Protein AF-T1HPN7-F1 (afdb_monomer_lite)

Foldseek 3Di:
DPPDPPPPDDPDDVDPDPVSVVVVQCVPPNPVSVCPVVVLVVVLVVLLVVQLVVQLVVQVVVLCVVCVDDPDPVSSVVSNVVSNVRSCVVSVVSVVVSVVVVVCVPPPVVVVPD

Radius of gyration: 22.53 Å; chains: 1; bounding box: 59×33×55 Å

Structure (mmCIF, N/CA/C/O backbone):
data_AF-T1HPN7-F1
#
_entry.id   AF-T1HPN7-F1
#
loop_
_atom_site.group_PDB
_atom_site.id
_atom_site.type_symbol
_atom_site.label_atom_id
_atom_site.label_alt_id
_atom_site.label_comp_id
_atom_site.label_asym_id
_atom_site.label_entity_id
_atom_site.label_seq_id
_atom_site.pdbx_PDB_ins_code
_atom_site.Cartn_x
_atom_site.Cartn_y
_atom_site.Cartn_z
_atom_site.occupancy
_atom_site.B_iso_or_equiv
_atom_site.auth_seq_id
_atom_site.auth_comp_id
_atom_site.auth_asym_id
_atom_site.auth_atom_id
_atom_site.pdbx_PDB_model_num
ATOM 1 N N . LEU A 1 1 ? -14.600 14.084 9.961 1.00 37.06 1 LEU A N 1
ATOM 2 C CA . LEU A 1 1 ? -13.966 14.903 11.014 1.00 37.06 1 LEU A CA 1
ATOM 3 C C . LEU A 1 1 ? -15.022 15.152 12.067 1.00 37.06 1 LEU A C 1
ATOM 5 O O . LEU A 1 1 ? -15.991 15.846 11.793 1.00 37.06 1 LEU A O 1
ATOM 9 N N . GLN A 1 2 ? -14.891 14.475 13.201 1.00 40.59 2 GLN A N 1
ATOM 10 C CA . GLN A 1 2 ? -15.775 14.643 14.344 1.00 40.59 2 GLN A CA 1
ATOM 11 C C . GLN A 1 2 ? -15.335 15.937 15.024 1.00 40.59 2 GLN A C 1
ATOM 13 O O . GLN A 1 2 ? -14.360 15.953 15.767 1.00 40.59 2 GLN A O 1
ATOM 18 N N . VAL A 1 3 ? -15.951 17.047 14.623 1.00 48.25 3 VAL A N 1
ATOM 19 C CA . VAL A 1 3 ? -15.698 18.346 15.241 1.00 48.25 3 VAL A CA 1
ATOM 20 C C . VAL A 1 3 ? -16.391 18.291 16.593 1.00 48.25 3 VAL A C 1
ATOM 22 O O . VAL A 1 3 ? -17.614 18.374 16.667 1.00 48.25 3 VAL A O 1
ATOM 25 N N . GLU A 1 4 ? -15.628 18.029 17.648 1.00 57.97 4 GLU A N 1
ATOM 26 C CA . GLU A 1 4 ? -16.150 18.100 19.006 1.00 57.97 4 GLU A CA 1
ATOM 27 C C . GLU A 1 4 ? -16.397 19.585 19.327 1.00 57.97 4 GLU A C 1
ATOM 29 O O . GLU A 1 4 ? -15.463 20.389 19.232 1.00 57.97 4 GLU A O 1
ATOM 34 N N . PRO A 1 5 ? -17.634 20.004 19.645 1.00 48.50 5 PRO A N 1
ATOM 35 C CA . PRO A 1 5 ? -17.858 21.353 20.132 1.00 48.50 5 PRO A CA 1
ATOM 36 C C . PRO A 1 5 ? -17.158 21.489 21.487 1.00 48.50 5 PRO A C 1
ATOM 38 O O . PRO A 1 5 ? -17.390 20.697 22.399 1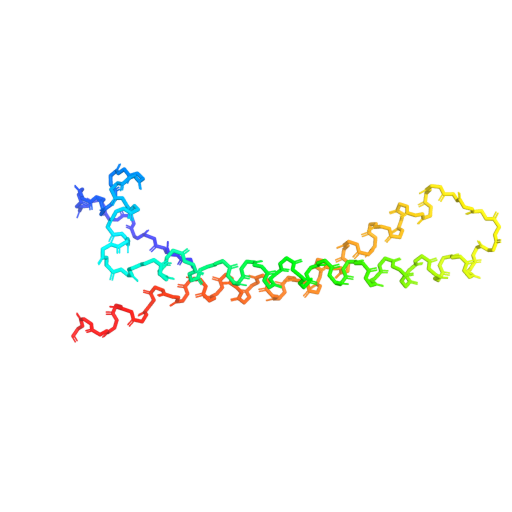.00 48.50 5 PRO A O 1
ATOM 41 N N . LEU A 1 6 ? -16.311 22.511 21.631 1.00 54.72 6 LEU A N 1
ATOM 42 C CA . LEU A 1 6 ? -15.628 22.878 22.879 1.00 54.72 6 LEU A CA 1
ATOM 43 C C . LEU A 1 6 ? -16.612 23.476 23.909 1.00 54.72 6 LEU A C 1
ATOM 45 O O . LEU A 1 6 ? -16.373 24.537 24.485 1.00 54.72 6 LEU A O 1
ATOM 49 N N . THR A 1 7 ? -17.743 22.816 24.157 1.00 49.31 7 THR A N 1
ATOM 50 C CA . THR A 1 7 ? -18.678 23.197 25.215 1.00 49.31 7 THR A CA 1
ATOM 51 C C . THR A 1 7 ? -18.279 22.484 26.499 1.00 49.31 7 THR A C 1
ATOM 53 O O . THR A 1 7 ? -18.550 21.307 26.727 1.00 49.31 7 THR A O 1
ATOM 56 N N . ARG A 1 8 ? -17.615 23.250 27.361 1.00 52.62 8 ARG A N 1
ATOM 57 C CA . ARG A 1 8 ? -17.204 22.913 28.725 1.00 52.62 8 ARG A CA 1
ATOM 58 C C . ARG A 1 8 ? -18.420 22.684 29.640 1.00 52.62 8 ARG A C 1
ATOM 60 O O . ARG A 1 8 ? -18.651 23.494 30.526 1.00 52.62 8 ARG A O 1
ATOM 67 N N . SER A 1 9 ? -19.201 21.615 29.451 1.00 55.69 9 SER A N 1
ATOM 68 C CA . SER A 1 9 ? -20.158 21.127 30.465 1.00 55.69 9 SER A CA 1
ATOM 69 C C . SER A 1 9 ? -20.722 19.724 30.160 1.00 55.69 9 SER A C 1
ATOM 71 O O . SER A 1 9 ? -21.846 19.572 29.699 1.00 55.69 9 SER A O 1
ATOM 73 N N . SER A 1 10 ? -19.929 18.671 30.387 1.00 50.28 10 SER A N 1
ATOM 74 C CA . SER A 1 10 ? -20.334 17.433 31.095 1.00 50.28 10 SER A CA 1
ATOM 75 C C . SER A 1 10 ? -19.180 16.418 31.065 1.00 50.28 10 SER A C 1
ATOM 77 O O . SER A 1 10 ? -18.806 15.849 30.046 1.00 50.28 10 SER A O 1
ATOM 79 N N . ARG A 1 11 ? -18.543 16.226 32.223 1.00 53.75 11 ARG A N 1
ATOM 80 C CA . ARG A 1 11 ? -17.385 15.342 32.416 1.00 53.75 11 ARG A CA 1
ATOM 81 C C . ARG A 1 11 ? -17.809 13.883 32.595 1.00 53.75 11 ARG A C 1
ATOM 83 O O . ARG A 1 11 ? -17.681 13.350 33.693 1.00 53.75 11 ARG A O 1
ATOM 90 N N . ILE A 1 12 ? -18.264 13.210 31.540 1.00 58.72 12 ILE A N 1
ATOM 91 C CA . ILE A 1 12 ? -18.294 11.738 31.527 1.00 58.72 12 ILE A CA 1
ATOM 92 C C . ILE A 1 12 ? -17.827 11.248 30.155 1.00 58.72 12 ILE A C 1
ATOM 94 O O . ILE A 1 12 ? -18.628 10.984 29.265 1.00 58.72 12 ILE A O 1
ATOM 98 N N . SER A 1 13 ? -16.508 11.113 29.982 1.00 59.22 13 SER A N 1
ATOM 99 C CA . SER A 1 13 ? -15.961 10.344 28.858 1.00 59.22 13 SER A CA 1
ATOM 100 C C . SER A 1 13 ? -16.553 8.931 28.901 1.00 59.22 13 SER A C 1
ATOM 102 O O . SER A 1 13 ? -16.396 8.236 29.911 1.00 59.22 13 SER A O 1
ATOM 104 N N . LYS A 1 14 ? -17.234 8.506 27.822 1.00 61.59 14 LYS A N 1
ATOM 105 C CA . LYS A 1 14 ? -17.843 7.163 27.693 1.00 61.59 14 LYS A CA 1
ATOM 106 C C . LYS A 1 14 ? -16.798 6.049 27.885 1.00 61.59 14 LYS A C 1
ATOM 108 O O . LYS A 1 14 ? -17.133 4.958 28.339 1.00 61.59 14 LYS A O 1
ATOM 113 N N . TYR A 1 15 ? -15.528 6.346 27.608 1.00 65.88 15 TYR A N 1
ATOM 114 C CA . TYR A 1 15 ? -14.404 5.423 27.734 1.00 65.88 15 TYR A CA 1
ATOM 115 C C . TYR A 1 15 ? -13.349 6.005 28.679 1.00 65.88 15 TYR A C 1
ATOM 117 O O . TYR A 1 15 ? -12.749 7.039 28.383 1.00 65.88 15 TYR A O 1
ATOM 125 N N . LYS A 1 16 ? -13.133 5.361 29.834 1.00 76.56 16 LYS A N 1
ATOM 126 C CA . LYS A 1 16 ? -12.112 5.789 30.810 1.00 76.56 16 LYS A CA 1
ATOM 127 C C . LYS A 1 16 ? -10.812 5.005 30.674 1.00 76.56 16 LYS A C 1
ATOM 129 O O . LYS A 1 16 ? -9.746 5.539 30.950 1.00 76.56 16 LYS A O 1
ATOM 134 N N . THR A 1 17 ? -10.897 3.751 30.238 1.00 82.38 17 THR A N 1
ATOM 135 C CA . THR A 1 17 ? -9.740 2.877 30.016 1.00 82.38 17 THR A CA 1
ATOM 136 C C . THR A 1 17 ? -9.917 2.058 28.740 1.00 82.38 17 THR A C 1
ATOM 138 O O . THR A 1 17 ? -11.040 1.751 28.338 1.00 82.38 17 THR A O 1
ATOM 141 N N . LEU A 1 18 ? -8.803 1.674 28.108 1.00 80.25 18 LEU A N 1
ATOM 142 C CA . LEU A 1 18 ? -8.805 0.837 26.899 1.00 80.25 18 LEU A CA 1
ATOM 143 C C . LEU A 1 18 ? -9.479 -0.523 27.133 1.00 80.25 18 LEU A C 1
ATOM 145 O O . LEU A 1 18 ? -10.190 -1.018 26.260 1.00 80.25 18 LEU A O 1
ATOM 149 N N . LEU A 1 19 ? -9.305 -1.100 28.328 1.00 81.19 19 LEU A N 1
ATOM 150 C CA . LEU A 1 19 ? -9.950 -2.357 28.719 1.00 81.19 19 LEU A CA 1
ATOM 151 C C . LEU A 1 19 ? -11.465 -2.195 28.877 1.00 81.19 19 LEU A C 1
ATOM 153 O O . LEU A 1 19 ? -12.221 -3.036 28.391 1.00 81.19 19 LEU A O 1
ATOM 157 N N . GLN A 1 20 ? -11.917 -1.093 29.487 1.00 82.25 20 GLN A N 1
ATOM 158 C CA . GLN A 1 20 ? -13.342 -0.774 29.567 1.00 82.25 20 GLN A CA 1
ATOM 159 C C . GLN A 1 20 ? -13.922 -0.555 28.166 1.00 82.25 20 GLN A C 1
ATOM 161 O O . GLN A 1 20 ? -14.977 -1.094 27.861 1.00 82.25 20 GLN A O 1
ATOM 166 N N . ALA A 1 21 ? -13.225 0.178 27.296 1.00 78.62 21 ALA A N 1
ATOM 167 C CA . ALA A 1 21 ? -13.666 0.410 25.924 1.00 78.62 21 ALA A CA 1
ATOM 168 C C . ALA A 1 21 ? -13.785 -0.894 25.127 1.00 78.62 21 ALA A C 1
ATOM 170 O O . ALA A 1 21 ? -14.827 -1.152 24.534 1.00 78.62 21 ALA A O 1
ATOM 171 N N . SER A 1 22 ? -12.763 -1.748 25.182 1.00 78.62 22 SER A N 1
ATOM 172 C CA . SER A 1 22 ? -12.749 -3.032 24.472 1.00 78.62 22 SER A CA 1
ATOM 173 C C . SER A 1 22 ? -13.856 -3.969 24.965 1.00 78.62 22 SER A C 1
ATOM 175 O O . SER A 1 22 ? -14.551 -4.577 24.156 1.00 78.62 22 SER A O 1
ATOM 177 N N . SER A 1 23 ? -14.071 -4.045 26.285 1.00 80.69 23 SER A N 1
ATOM 178 C CA . SER A 1 23 ? -15.146 -4.847 26.889 1.00 80.69 23 SER A CA 1
ATOM 179 C C . SER A 1 23 ? -16.539 -4.313 26.530 1.00 80.69 23 SER A C 1
ATOM 181 O O . SER A 1 23 ? -17.429 -5.092 26.191 1.00 80.69 23 SER A O 1
ATOM 183 N N . THR A 1 24 ? -16.726 -2.990 26.531 1.00 78.69 24 THR A N 1
ATOM 184 C CA . THR A 1 24 ? -17.983 -2.350 26.114 1.00 78.69 24 THR A CA 1
ATOM 185 C C . THR A 1 24 ? -18.273 -2.595 24.634 1.00 78.69 24 THR A C 1
ATOM 187 O O . THR A 1 24 ? -19.387 -2.982 24.304 1.00 78.69 24 THR A O 1
ATOM 190 N N . ILE A 1 25 ? -17.279 -2.463 23.748 1.00 77.81 25 ILE A N 1
ATOM 191 C CA . ILE A 1 25 ? -17.431 -2.729 22.306 1.00 77.81 25 ILE A CA 1
ATOM 192 C C . ILE A 1 25 ? -17.770 -4.205 22.055 1.00 77.81 25 ILE A C 1
ATOM 194 O O . ILE A 1 25 ? -18.670 -4.506 21.274 1.00 77.81 25 ILE A O 1
ATOM 198 N N . LEU A 1 26 ? -17.103 -5.131 22.754 1.00 80.31 26 LEU A N 1
ATOM 199 C CA . LEU A 1 26 ? -17.403 -6.564 22.674 1.00 80.31 26 LEU A CA 1
ATOM 200 C C . LEU A 1 26 ? -18.831 -6.894 23.126 1.00 80.31 26 LEU A C 1
ATOM 202 O O . LEU A 1 26 ? -19.449 -7.783 22.548 1.00 80.31 26 LEU A O 1
ATOM 206 N N . LYS A 1 27 ? -19.359 -6.191 24.135 1.00 78.44 27 LYS A N 1
ATOM 207 C CA . LYS A 1 27 ? -20.738 -6.375 24.614 1.00 78.44 27 LYS A CA 1
ATOM 208 C C . LYS A 1 27 ? -21.787 -5.709 23.717 1.00 78.44 27 LYS A C 1
ATOM 210 O O . LYS A 1 27 ? -22.860 -6.277 23.556 1.00 78.44 27 LYS A O 1
ATOM 215 N N . GLU A 1 28 ? -21.500 -4.531 23.159 1.00 76.94 28 GLU A N 1
ATOM 216 C CA . GLU A 1 28 ? -22.446 -3.756 22.336 1.00 76.94 28 GLU A CA 1
ATOM 217 C C . GLU A 1 28 ? -22.502 -4.247 20.873 1.00 76.94 28 GLU A C 1
ATOM 219 O O . GLU A 1 28 ? -23.587 -4.353 20.308 1.00 76.94 28 GLU A O 1
ATOM 224 N N . GLU A 1 29 ? -21.358 -4.568 20.254 1.00 68.88 29 GLU A N 1
ATOM 225 C CA . GLU A 1 29 ? -21.265 -4.918 18.822 1.00 68.88 29 GLU A CA 1
ATOM 226 C C . GLU A 1 29 ? -20.769 -6.352 18.548 1.00 68.88 29 GLU A C 1
ATOM 228 O O . GLU A 1 29 ? -20.778 -6.817 17.401 1.00 68.88 29 GLU A O 1
ATOM 233 N N . GLY A 1 30 ? -20.331 -7.074 19.583 1.00 78.12 30 GLY A N 1
ATOM 234 C CA . GLY A 1 30 ? -19.764 -8.414 19.448 1.00 78.12 30 GLY A CA 1
ATOM 235 C C . GLY A 1 30 ? -18.368 -8.434 18.813 1.00 78.12 30 GLY A C 1
ATOM 236 O O . GLY A 1 30 ? -17.772 -7.413 18.471 1.00 78.12 30 GLY A O 1
ATOM 237 N N . ILE A 1 31 ? -17.836 -9.643 18.601 1.00 71.94 31 ILE A N 1
ATOM 238 C CA . ILE A 1 31 ? -16.499 -9.862 18.014 1.00 71.94 31 ILE A CA 1
ATOM 239 C C . ILE A 1 31 ? -16.407 -9.288 16.592 1.00 71.94 31 ILE A C 1
ATOM 241 O O . ILE A 1 31 ? -15.362 -8.780 16.201 1.00 71.94 31 ILE A O 1
ATOM 245 N N . LYS A 1 32 ? -17.505 -9.291 15.823 1.00 66.00 32 LYS A N 1
ATOM 246 C CA . LYS A 1 32 ? -17.535 -8.703 14.471 1.00 66.00 32 LYS A CA 1
ATOM 247 C C . LYS A 1 32 ? -17.374 -7.176 14.475 1.00 66.00 32 LYS A C 1
ATOM 249 O O . LYS A 1 32 ? -16.855 -6.643 13.496 1.00 66.00 32 LYS A O 1
ATOM 254 N N . GLY A 1 33 ? -17.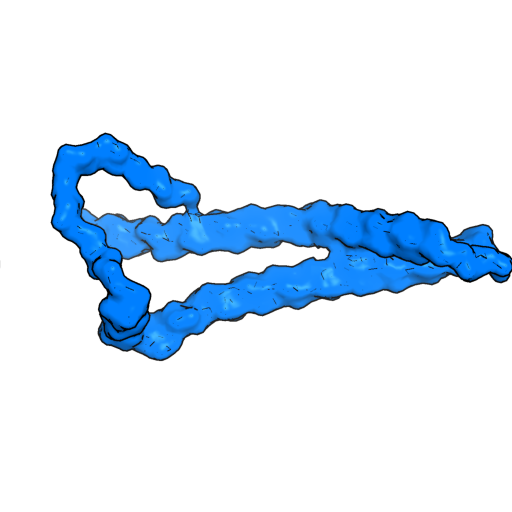750 -6.487 15.557 1.00 67.25 33 GLY A N 1
ATOM 255 C CA . GLY A 1 33 ? -17.539 -5.043 15.717 1.00 67.25 33 GLY A CA 1
ATOM 256 C C . GLY A 1 33 ? -16.058 -4.657 15.703 1.00 67.25 33 GLY A C 1
ATOM 257 O O . GLY A 1 33 ? -15.673 -3.709 15.023 1.00 67.25 33 GLY A O 1
ATOM 258 N N . LEU A 1 34 ? -15.196 -5.470 16.330 1.00 69.50 34 LEU A N 1
ATOM 259 C CA . LEU A 1 34 ? -13.738 -5.264 16.325 1.00 69.50 34 LEU A CA 1
ATOM 260 C C . LEU A 1 34 ? -13.119 -5.363 14.919 1.00 69.50 34 LEU A C 1
ATOM 262 O O . LEU A 1 34 ? -12.103 -4.731 14.642 1.00 69.50 34 LEU A O 1
ATOM 266 N N . TRP A 1 35 ? -13.740 -6.123 14.014 1.00 69.88 35 TRP A N 1
ATOM 267 C CA . TRP A 1 35 ? -13.213 -6.384 12.670 1.00 69.88 35 TRP A CA 1
ATOM 268 C C . TRP A 1 35 ? -13.789 -5.470 11.580 1.00 69.88 35 TRP A C 1
ATOM 270 O O . T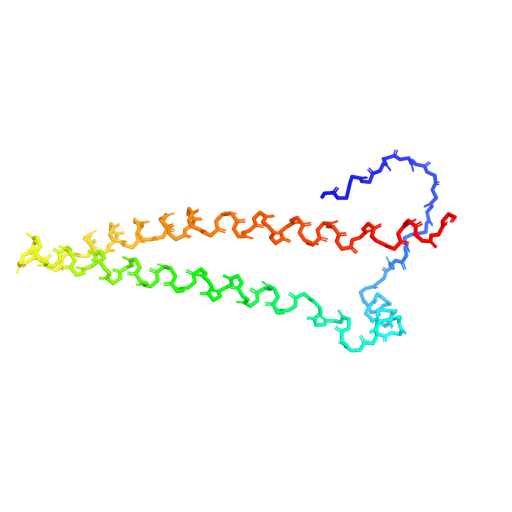RP A 1 35 ? -13.297 -5.490 10.450 1.00 69.88 35 TRP A O 1
ATOM 280 N N . ARG A 1 36 ? -14.777 -4.614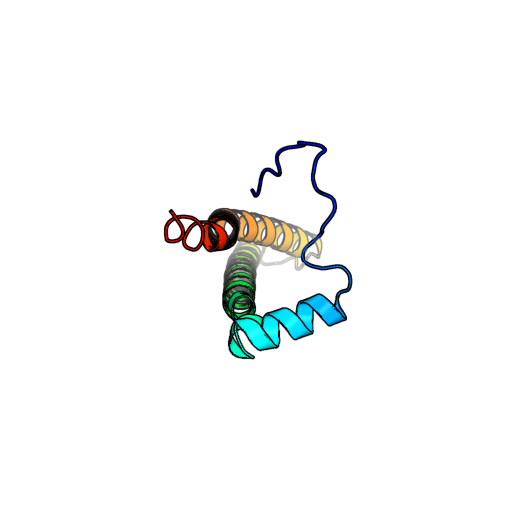 11.891 1.00 64.88 36 ARG A N 1
ATOM 281 C CA . ARG A 1 36 ? -15.423 -3.713 10.910 1.00 64.88 36 ARG A CA 1
ATOM 282 C C . ARG A 1 36 ? -14.462 -2.735 10.216 1.00 64.88 36 ARG A C 1
ATOM 284 O O . ARG A 1 36 ? -14.766 -2.276 9.120 1.00 64.88 36 ARG A O 1
ATOM 291 N N . GLY A 1 37 ? -13.298 -2.451 10.804 1.00 66.75 37 GLY A N 1
ATOM 292 C CA . GLY A 1 37 ? -12.247 -1.611 10.209 1.00 66.75 37 GLY A CA 1
ATOM 293 C C . GLY A 1 37 ? -11.060 -2.371 9.603 1.00 66.75 37 GLY A C 1
ATOM 294 O O . GLY A 1 37 ? -10.240 -1.764 8.914 1.00 66.75 37 GLY A O 1
ATOM 295 N N . HIS A 1 38 ? -10.952 -3.682 9.838 1.00 75.25 38 HIS A N 1
ATOM 296 C CA . HIS A 1 38 ? -9.799 -4.467 9.392 1.00 75.25 38 HIS A CA 1
ATOM 297 C C . HIS A 1 38 ? -9.804 -4.647 7.869 1.00 75.25 38 HIS A C 1
ATOM 299 O O . HIS A 1 38 ? -8.804 -4.372 7.210 1.00 75.25 38 HIS A O 1
ATOM 305 N N . ASN A 1 39 ? -10.959 -4.999 7.296 1.00 74.25 39 ASN A N 1
ATOM 306 C CA . ASN A 1 39 ? -11.091 -5.234 5.856 1.00 74.25 39 ASN A CA 1
ATOM 307 C C . ASN A 1 39 ? -10.835 -3.971 5.019 1.00 74.25 39 ASN A C 1
ATOM 309 O O . ASN A 1 39 ? -10.184 -4.049 3.983 1.00 74.25 39 ASN A O 1
ATOM 313 N N . SER A 1 40 ? -11.290 -2.796 5.472 1.00 69.69 40 SER A N 1
ATOM 314 C CA . SER A 1 40 ? -11.035 -1.537 4.754 1.00 69.69 40 SER A CA 1
ATOM 315 C C . SER A 1 40 ? -9.566 -1.111 4.823 1.00 69.69 40 SER A C 1
ATOM 317 O O . SER A 1 40 ? -9.054 -0.522 3.875 1.00 69.69 40 SER A O 1
ATOM 319 N N . GLY A 1 41 ? -8.874 -1.434 5.922 1.00 76.25 41 GLY A N 1
ATOM 320 C CA . GLY A 1 41 ? -7.432 -1.233 6.042 1.00 76.25 41 GLY A CA 1
ATOM 321 C C . GLY A 1 41 ? -6.632 -2.139 5.119 1.00 76.25 41 GLY A C 1
ATOM 322 O O . GLY A 1 41 ? -5.767 -1.654 4.399 1.00 76.25 41 GLY A O 1
ATOM 323 N N . GLN A 1 42 ? -6.975 -3.425 5.088 1.00 81.38 42 GLN A N 1
ATOM 324 C CA . GLN A 1 42 ? -6.340 -4.398 4.201 1.00 81.38 42 GLN A CA 1
ATOM 325 C C . GLN A 1 42 ? -6.522 -4.022 2.725 1.00 81.38 42 GLN A C 1
ATOM 327 O O . GLN A 1 42 ? -5.557 -4.038 1.968 1.00 81.38 42 GLN A O 1
ATOM 332 N N . LEU A 1 43 ? -7.726 -3.606 2.319 1.00 79.12 43 LEU A N 1
ATOM 333 C CA . LEU A 1 43 ? -8.006 -3.255 0.923 1.00 79.12 43 LEU A CA 1
ATOM 334 C C . LEU A 1 43 ? -7.210 -2.027 0.455 1.00 79.12 43 LEU A C 1
ATOM 336 O O . LEU A 1 43 ? -6.735 -2.000 -0.680 1.00 79.12 43 LEU A O 1
ATOM 340 N N . LEU A 1 44 ? -6.993 -1.053 1.348 1.00 78.50 44 LEU A N 1
ATOM 341 C CA . LEU A 1 44 ? -6.097 0.072 1.080 1.00 78.50 44 LEU A CA 1
ATOM 342 C C . LEU A 1 44 ? -4.650 -0.404 0.895 1.00 78.50 44 LEU A C 1
ATOM 344 O O . LEU A 1 44 ? -4.018 -0.056 -0.099 1.00 78.50 44 LEU A O 1
ATOM 348 N N . SER A 1 45 ? -4.132 -1.209 1.828 1.00 81.31 45 SER A N 1
ATOM 349 C CA . SER A 1 45 ? -2.754 -1.709 1.761 1.00 81.31 45 SER A CA 1
ATOM 350 C C . SER A 1 45 ? -2.494 -2.531 0.497 1.00 81.31 45 SER A C 1
ATOM 352 O O . SER A 1 45 ? -1.451 -2.366 -0.131 1.00 81.31 45 SER A O 1
ATOM 354 N N . ILE A 1 46 ? -3.454 -3.368 0.094 1.00 86.62 46 ILE A N 1
ATOM 355 C CA . ILE A 1 46 ? -3.371 -4.159 -1.139 1.00 86.62 46 ILE A CA 1
ATOM 356 C C . ILE A 1 46 ? -3.364 -3.240 -2.363 1.00 86.62 46 ILE A C 1
ATOM 358 O O . ILE A 1 46 ? -2.502 -3.390 -3.222 1.00 86.62 46 ILE A O 1
ATOM 362 N N . THR A 1 47 ? -4.278 -2.267 -2.429 1.00 82.94 47 THR A N 1
ATOM 363 C CA . THR A 1 47 ? -4.357 -1.324 -3.559 1.00 82.94 47 THR A CA 1
ATOM 364 C C . THR A 1 47 ? -3.052 -0.546 -3.716 1.00 82.94 47 THR A C 1
ATOM 366 O O . THR A 1 47 ? -2.501 -0.484 -4.814 1.00 82.94 47 THR A O 1
ATOM 369 N N . PHE A 1 48 ? -2.513 -0.023 -2.612 1.00 83.00 48 PHE A N 1
ATOM 370 C CA . PHE A 1 48 ? -1.241 0.695 -2.613 1.00 83.00 48 PHE A CA 1
ATOM 371 C C . PHE A 1 48 ? -0.088 -0.193 -3.101 1.00 83.00 48 PHE A C 1
ATOM 373 O O . PHE A 1 48 ? 0.652 0.197 -4.004 1.00 83.00 48 PHE A O 1
ATOM 380 N N . GLY A 1 49 ? 0.022 -1.413 -2.560 1.00 85.06 49 GLY A N 1
ATOM 381 C CA . GLY A 1 49 ? 1.062 -2.361 -2.953 1.00 85.06 49 GLY A CA 1
ATOM 382 C C . GLY A 1 49 ? 0.996 -2.724 -4.437 1.00 85.06 49 GLY A C 1
ATOM 383 O O . GLY A 1 49 ? 2.007 -2.644 -5.131 1.00 85.06 49 GLY A O 1
ATOM 384 N N . VAL A 1 50 ? -0.191 -3.059 -4.950 1.00 88.44 50 VAL A N 1
ATOM 385 C CA . VAL A 1 50 ? -0.384 -3.436 -6.361 1.00 88.44 50 VAL A CA 1
ATOM 386 C C . VAL A 1 50 ? 0.043 -2.310 -7.301 1.00 88.44 50 VAL A C 1
ATOM 388 O O . VAL A 1 50 ? 0.796 -2.553 -8.244 1.00 88.44 50 VAL A O 1
ATOM 391 N N . VAL A 1 51 ? -0.388 -1.075 -7.037 1.00 84.75 51 VAL A N 1
ATOM 392 C CA . VAL A 1 51 ? -0.044 0.066 -7.897 1.00 84.75 51 VAL A CA 1
ATOM 393 C C . VAL A 1 51 ? 1.450 0.376 -7.819 1.00 84.75 51 VAL A C 1
ATOM 395 O O . VAL A 1 51 ? 2.073 0.616 -8.855 1.00 84.75 51 VAL A O 1
ATOM 398 N N . GLN A 1 52 ? 2.045 0.333 -6.624 1.00 83.94 52 GLN A N 1
ATOM 399 C CA . GLN A 1 52 ? 3.474 0.585 -6.444 1.00 83.94 52 GLN A CA 1
ATOM 400 C C . GLN A 1 52 ? 4.331 -0.444 -7.186 1.00 83.94 52 GLN A C 1
ATOM 402 O O . GLN A 1 52 ? 5.229 -0.052 -7.930 1.00 83.94 52 GLN A O 1
ATOM 407 N N . PHE A 1 53 ? 4.046 -1.741 -7.029 1.00 86.44 53 PHE A N 1
ATOM 408 C CA . PHE A 1 53 ? 4.807 -2.797 -7.700 1.00 86.44 53 PHE A CA 1
ATOM 409 C C . PHE A 1 53 ? 4.616 -2.768 -9.219 1.00 86.44 53 PHE A C 1
ATOM 411 O O . PHE A 1 53 ? 5.603 -2.814 -9.947 1.00 86.44 53 PHE A O 1
ATOM 418 N N . SER A 1 54 ? 3.381 -2.600 -9.703 1.00 86.38 54 SER A N 1
ATOM 419 C CA . SER A 1 54 ? 3.101 -2.535 -11.144 1.00 86.38 54 SER A CA 1
ATOM 420 C C . SER A 1 54 ? 3.767 -1.323 -11.811 1.00 86.38 54 SER A C 1
ATOM 422 O O . SER A 1 54 ? 4.364 -1.434 -12.885 1.00 86.38 54 SER A O 1
ATOM 424 N N . THR A 1 55 ? 3.745 -0.163 -11.149 1.00 82.88 55 THR A N 1
ATOM 425 C CA . THR A 1 55 ? 4.416 1.045 -11.656 1.00 82.88 55 THR A CA 1
ATOM 426 C C . THR A 1 55 ? 5.938 0.902 -11.604 1.00 82.88 55 THR A C 1
ATOM 428 O O . THR A 1 55 ? 6.639 1.335 -12.515 1.00 82.88 55 THR A O 1
ATOM 431 N N . PHE A 1 56 ? 6.473 0.266 -10.562 1.00 80.06 56 PHE A N 1
ATOM 432 C CA . PHE A 1 56 ? 7.909 0.031 -10.446 1.00 80.06 56 PHE A CA 1
ATOM 433 C C . PHE A 1 56 ? 8.426 -0.922 -11.530 1.00 80.06 56 PHE A C 1
ATOM 435 O O . PHE A 1 56 ? 9.461 -0.649 -12.138 1.00 80.06 56 PHE A O 1
ATOM 442 N N . GLU A 1 57 ? 7.700 -2.007 -11.803 1.00 83.56 57 GLU A N 1
ATOM 443 C CA . GLU A 1 57 ? 8.052 -2.983 -12.837 1.00 83.56 57 GLU A CA 1
ATOM 444 C C . GLU A 1 57 ? 8.009 -2.359 -14.237 1.00 83.56 57 GLU A C 1
ATOM 446 O O . GLU A 1 57 ? 8.978 -2.460 -14.989 1.00 83.56 57 GLU A O 1
ATOM 451 N N . THR A 1 58 ? 6.935 -1.631 -14.563 1.00 83.69 58 THR A N 1
ATOM 452 C CA . THR A 1 58 ? 6.797 -0.945 -15.861 1.00 83.69 58 THR A CA 1
ATOM 453 C C . THR A 1 58 ? 7.882 0.104 -16.078 1.00 83.69 58 THR A C 1
ATOM 455 O O . THR A 1 58 ? 8.463 0.180 -17.163 1.00 83.69 58 THR A O 1
ATOM 458 N N . LEU A 1 59 ? 8.207 0.886 -15.048 1.00 78.88 59 LEU A N 1
ATOM 459 C CA . LEU A 1 59 ? 9.214 1.935 -15.147 1.00 78.88 59 LEU A CA 1
ATOM 460 C C . LEU A 1 59 ? 10.637 1.368 -15.199 1.00 78.88 59 LEU A C 1
ATOM 462 O O . LEU A 1 59 ? 11.463 1.861 -15.968 1.00 78.88 59 LEU A O 1
ATOM 466 N N . THR A 1 60 ? 10.903 0.283 -14.466 1.00 75.88 60 THR A N 1
ATOM 467 C CA . THR A 1 60 ? 12.179 -0.440 -14.549 1.00 75.88 60 THR A CA 1
ATOM 468 C C . THR A 1 60 ? 12.358 -1.057 -15.936 1.00 75.88 60 THR A C 1
ATOM 470 O O . THR A 1 60 ? 13.391 -0.826 -16.561 1.00 75.88 60 THR A O 1
ATOM 473 N N . ALA A 1 61 ? 11.338 -1.729 -16.483 1.00 80.19 61 ALA A N 1
ATOM 474 C CA . ALA A 1 61 ? 11.378 -2.286 -17.837 1.00 80.19 61 ALA A CA 1
ATOM 475 C C . ALA A 1 61 ? 11.596 -1.204 -18.912 1.00 80.19 61 ALA A C 1
ATOM 477 O O . ALA A 1 61 ? 12.349 -1.401 -19.867 1.00 80.19 61 ALA A O 1
ATOM 478 N N . TYR A 1 62 ? 10.981 -0.029 -18.744 1.00 78.00 62 TYR A N 1
ATOM 479 C CA . TYR A 1 62 ? 11.191 1.110 -19.639 1.00 78.00 62 TYR A CA 1
ATOM 480 C C . TYR A 1 62 ? 12.614 1.680 -19.525 1.00 78.00 62 TYR A C 1
ATOM 482 O O . TYR A 1 62 ? 13.238 2.000 -20.540 1.00 78.00 62 TYR A O 1
ATOM 490 N N . SER A 1 63 ? 13.157 1.753 -18.306 1.00 71.50 63 SER A N 1
ATOM 491 C CA . SER A 1 63 ? 14.525 2.217 -18.053 1.00 71.50 63 SER A CA 1
ATOM 492 C C . SER A 1 63 ? 15.584 1.283 -18.648 1.00 71.50 63 SER A C 1
ATOM 494 O O . SER A 1 63 ? 16.526 1.763 -19.274 1.00 71.50 63 SER A O 1
ATOM 496 N N . GLU A 1 64 ? 15.393 -0.038 -18.548 1.00 72.62 64 GLU A N 1
ATOM 497 C CA . GLU A 1 64 ? 16.292 -1.045 -19.129 1.00 72.62 64 GLU A CA 1
ATOM 498 C C . GLU A 1 64 ? 16.262 -1.013 -20.664 1.00 72.62 64 GLU A C 1
ATOM 500 O O . GLU A 1 64 ? 17.292 -1.202 -21.316 1.00 72.62 64 GLU A O 1
ATOM 505 N N . LYS A 1 65 ? 15.099 -0.707 -21.255 1.00 72.31 65 LYS A N 1
ATOM 506 C CA . LYS A 1 65 ? 14.943 -0.561 -22.708 1.00 72.31 65 LYS A CA 1
ATOM 507 C C . LYS A 1 65 ? 15.591 0.717 -23.256 1.00 72.31 65 LYS A C 1
ATOM 509 O O . LYS A 1 65 ? 16.086 0.703 -24.378 1.00 72.31 65 LYS A O 1
ATOM 514 N N . LEU A 1 66 ? 15.581 1.811 -22.490 1.00 66.06 66 LEU A N 1
ATOM 515 C CA . LEU A 1 66 ? 16.190 3.092 -22.879 1.00 66.06 66 LEU A CA 1
ATOM 516 C C . LEU A 1 66 ? 17.698 3.146 -22.619 1.00 66.06 66 LEU A C 1
ATOM 518 O O . LEU A 1 66 ? 18.442 3.709 -23.418 1.00 66.06 66 LEU A O 1
ATOM 522 N N . PHE A 1 67 ? 18.154 2.563 -21.512 1.00 65.00 67 PHE A N 1
ATOM 523 C CA . PHE A 1 67 ? 19.555 2.540 -21.108 1.00 65.00 67 PHE A CA 1
ATOM 524 C C . PHE A 1 67 ? 20.057 1.093 -21.107 1.00 65.00 67 PHE A C 1
ATOM 526 O O . PHE A 1 67 ? 20.265 0.498 -20.054 1.00 65.00 67 PHE A O 1
ATOM 533 N N . SER A 1 68 ? 20.300 0.528 -22.295 1.00 57.75 68 SER A N 1
ATOM 534 C CA . SER A 1 68 ? 20.722 -0.875 -22.478 1.00 57.75 68 SER A CA 1
ATOM 535 C C . SER A 1 68 ? 22.035 -1.291 -21.795 1.00 57.75 68 SER A C 1
ATOM 537 O O . SER A 1 68 ? 22.430 -2.443 -21.940 1.00 57.75 68 SER A O 1
ATOM 539 N N . SER A 1 69 ? 22.748 -0.414 -21.076 1.00 54.53 69 SER A N 1
ATOM 540 C CA . SER A 1 69 ? 24.110 -0.737 -20.631 1.00 54.53 69 SER A CA 1
ATOM 541 C C . SER A 1 69 ? 24.486 -0.382 -19.195 1.00 54.53 69 SER A C 1
ATOM 543 O O . SER A 1 69 ? 25.508 -0.895 -18.742 1.00 54.53 69 SER A O 1
ATOM 545 N N . HIS A 1 70 ? 23.743 0.439 -18.445 1.00 55.19 70 HIS A N 1
ATOM 546 C CA . HIS A 1 70 ? 24.185 0.856 -17.103 1.00 55.19 70 HIS A CA 1
ATOM 547 C C . HIS A 1 70 ? 23.109 0.632 -16.042 1.00 55.19 70 HIS A C 1
ATOM 549 O O . HIS A 1 70 ? 22.268 1.491 -15.778 1.00 55.19 70 HIS A O 1
ATOM 555 N N . ARG A 1 71 ? 23.217 -0.525 -15.374 1.00 61.25 71 ARG A N 1
ATOM 556 C CA . ARG A 1 71 ? 22.542 -0.897 -14.121 1.00 61.25 71 ARG A CA 1
ATOM 557 C C . ARG A 1 71 ? 23.026 -0.000 -12.970 1.00 61.25 71 ARG A C 1
ATOM 559 O O . ARG A 1 71 ? 23.684 -0.450 -12.039 1.00 61.25 71 ARG A O 1
ATOM 566 N N . SER A 1 72 ? 22.794 1.303 -13.080 1.00 67.06 72 SER A N 1
ATOM 567 C CA . SER A 1 72 ? 23.194 2.267 -12.060 1.00 67.06 72 SER A CA 1
ATOM 568 C C . SER A 1 72 ? 22.148 2.288 -10.947 1.00 67.06 72 SER A C 1
ATOM 570 O O . SER A 1 72 ? 20.947 2.381 -11.207 1.00 67.06 72 SER A O 1
ATOM 572 N N . LEU A 1 73 ? 22.600 2.235 -9.691 1.00 72.56 73 LEU A N 1
ATOM 573 C CA . LEU A 1 73 ? 21.737 2.373 -8.509 1.00 72.56 73 LEU A CA 1
ATOM 574 C C . LEU A 1 73 ? 20.849 3.630 -8.586 1.00 72.56 73 LEU A C 1
ATOM 576 O O . LEU A 1 73 ? 19.699 3.607 -8.154 1.00 72.56 73 LEU A O 1
ATOM 580 N N . ASN A 1 74 ? 21.352 4.692 -9.219 1.00 76.94 74 ASN A N 1
ATOM 581 C CA . ASN A 1 74 ? 20.632 5.947 -9.432 1.00 76.94 74 ASN A CA 1
ATOM 582 C C . ASN A 1 74 ? 19.379 5.779 -10.308 1.00 76.94 74 ASN A C 1
ATOM 584 O O . ASN A 1 74 ? 18.356 6.398 -10.030 1.00 76.94 74 ASN A O 1
ATOM 588 N N . SER A 1 75 ? 19.422 4.926 -11.337 1.00 74.44 75 SER A N 1
ATOM 589 C CA . SER A 1 75 ? 18.271 4.691 -12.220 1.00 74.44 75 SER A CA 1
ATOM 590 C C . SER A 1 75 ? 17.132 3.978 -11.486 1.00 74.44 75 SER A C 1
ATOM 592 O O . SER A 1 75 ? 15.980 4.409 -11.557 1.00 74.44 75 SER A O 1
ATOM 594 N N . HIS A 1 76 ? 17.458 2.961 -10.681 1.00 75.62 76 HIS A N 1
ATOM 595 C CA . HIS A 1 76 ? 16.475 2.286 -9.831 1.00 75.62 76 HIS A CA 1
ATOM 596 C C . HIS A 1 76 ? 15.927 3.202 -8.732 1.00 75.62 76 HIS A C 1
ATOM 598 O O . HIS A 1 76 ? 14.747 3.111 -8.402 1.00 75.62 76 HIS A O 1
ATOM 604 N N . PHE A 1 77 ? 16.742 4.115 -8.196 1.00 82.31 77 PHE A N 1
ATOM 605 C CA . PHE A 1 77 ? 16.286 5.107 -7.222 1.00 82.31 77 PHE A CA 1
ATOM 606 C C . PHE A 1 77 ? 15.272 6.088 -7.831 1.00 82.31 77 PHE A C 1
ATOM 608 O O . PHE A 1 77 ? 14.218 6.349 -7.246 1.00 82.31 77 PHE A O 1
ATOM 615 N N . ILE A 1 78 ? 15.533 6.582 -9.044 1.00 83.38 78 ILE A N 1
ATOM 616 C CA . ILE A 1 78 ? 14.602 7.462 -9.765 1.00 83.38 78 ILE A CA 1
ATOM 617 C C . ILE A 1 78 ? 13.324 6.698 -10.137 1.00 83.38 78 ILE A C 1
ATOM 619 O O . ILE A 1 78 ? 12.226 7.207 -9.926 1.00 83.38 78 ILE A O 1
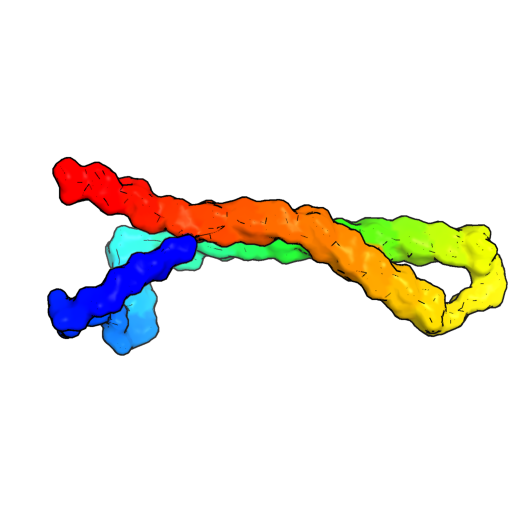ATOM 623 N N . CYS A 1 79 ? 13.439 5.448 -10.597 1.00 80.44 79 CYS A N 1
ATOM 624 C CA . CYS A 1 79 ? 12.267 4.615 -10.867 1.00 80.44 79 CYS A CA 1
ATOM 625 C C . CYS A 1 79 ? 11.446 4.344 -9.601 1.00 80.44 79 CYS A C 1
ATOM 627 O O . CYS A 1 79 ? 10.225 4.444 -9.621 1.00 80.44 79 CYS A O 1
ATOM 629 N N . GLY A 1 80 ? 12.102 4.038 -8.481 1.00 81.56 80 GLY A N 1
ATOM 630 C CA . GLY A 1 80 ? 11.444 3.791 -7.200 1.00 81.56 80 GLY A CA 1
ATOM 631 C C . GLY A 1 80 ? 10.697 5.015 -6.677 1.00 81.56 80 GLY A C 1
ATOM 632 O O . GLY A 1 80 ? 9.543 4.905 -6.267 1.00 81.56 80 GLY A O 1
ATOM 633 N N . THR A 1 81 ? 11.323 6.192 -6.739 1.00 85.62 81 THR A N 1
ATOM 634 C CA . THR A 1 81 ? 10.688 7.449 -6.314 1.00 85.62 81 THR A CA 1
ATOM 635 C C . THR A 1 81 ? 9.518 7.830 -7.222 1.00 85.62 81 THR A C 1
ATOM 637 O O . THR A 1 81 ? 8.446 8.140 -6.709 1.00 85.62 81 THR A O 1
ATOM 640 N N . ALA A 1 82 ? 9.664 7.729 -8.546 1.00 85.56 82 ALA A N 1
ATOM 641 C CA . ALA A 1 82 ? 8.581 7.991 -9.496 1.00 85.56 82 ALA A CA 1
ATOM 642 C C . ALA A 1 82 ? 7.423 6.983 -9.375 1.00 85.56 82 ALA A C 1
ATOM 644 O O . ALA A 1 82 ? 6.257 7.370 -9.408 1.00 85.56 82 ALA A O 1
ATOM 645 N N . ALA A 1 83 ? 7.719 5.697 -9.174 1.00 81.31 83 ALA A N 1
ATOM 646 C CA . ALA A 1 83 ? 6.692 4.690 -8.926 1.00 81.31 83 ALA A CA 1
ATOM 647 C C . ALA A 1 83 ? 5.955 4.942 -7.603 1.00 81.31 83 ALA A C 1
ATOM 649 O O . ALA A 1 83 ? 4.730 4.842 -7.551 1.00 81.31 83 ALA A O 1
ATOM 650 N N . GLY A 1 84 ? 6.680 5.326 -6.548 1.00 82.50 84 GLY A N 1
ATOM 651 C CA . GLY A 1 84 ? 6.098 5.685 -5.257 1.00 82.50 84 GLY A CA 1
ATOM 652 C C . GLY A 1 84 ? 5.192 6.918 -5.331 1.00 82.50 84 GLY A C 1
ATOM 653 O O . GLY A 1 84 ? 4.092 6.903 -4.773 1.00 82.50 84 GLY A O 1
ATOM 654 N N . THR A 1 85 ? 5.593 7.972 -6.050 1.00 86.75 85 THR A N 1
ATOM 655 C CA . THR A 1 85 ? 4.760 9.177 -6.211 1.00 86.75 85 THR A CA 1
ATOM 656 C C . THR A 1 85 ? 3.493 8.885 -7.010 1.00 86.75 85 THR A C 1
ATOM 658 O O . THR A 1 85 ? 2.409 9.266 -6.570 1.00 86.75 85 THR A O 1
ATOM 661 N N . LEU A 1 86 ? 3.591 8.139 -8.115 1.00 84.00 86 LEU A N 1
ATOM 662 C CA . LEU A 1 86 ? 2.436 7.673 -8.892 1.00 84.00 86 LEU A CA 1
ATOM 663 C C . LEU A 1 86 ? 1.492 6.804 -8.056 1.00 84.00 86 LEU A C 1
ATOM 665 O O . LEU A 1 86 ? 0.286 7.050 -8.045 1.00 84.00 86 LEU A O 1
ATOM 669 N N . ALA A 1 87 ? 2.028 5.845 -7.299 1.00 79.50 87 ALA A N 1
ATOM 670 C CA . ALA A 1 87 ? 1.229 5.007 -6.410 1.00 79.50 87 ALA A CA 1
ATOM 671 C C . ALA A 1 87 ? 0.484 5.829 -5.357 1.00 79.50 87 ALA A C 1
ATOM 673 O O . ALA A 1 87 ? -0.688 5.566 -5.079 1.00 79.50 87 ALA A O 1
ATOM 674 N N . THR A 1 88 ? 1.130 6.867 -4.824 1.00 82.19 88 THR A N 1
ATOM 675 C CA . THR A 1 88 ? 0.502 7.778 -3.865 1.00 82.19 88 THR A CA 1
ATOM 676 C C . THR A 1 88 ? -0.610 8.592 -4.536 1.00 82.19 88 THR A C 1
ATOM 678 O O . THR A 1 88 ? -1.713 8.644 -4.004 1.00 82.19 88 THR A O 1
ATOM 681 N N . ILE A 1 89 ? -0.385 9.145 -5.736 1.00 86.62 89 ILE A N 1
ATOM 682 C CA . ILE A 1 89 ? -1.399 9.880 -6.527 1.00 86.62 89 ILE A CA 1
ATOM 683 C C . ILE A 1 89 ? -2.648 9.030 -6.777 1.00 86.62 89 ILE A C 1
ATOM 685 O O . ILE A 1 89 ? -3.765 9.504 -6.574 1.00 86.62 89 ILE A O 1
ATOM 689 N N . VAL A 1 90 ? -2.466 7.769 -7.167 1.00 79.00 90 VAL A N 1
ATOM 690 C CA . VAL A 1 90 ? -3.574 6.834 -7.410 1.00 79.00 90 VAL A CA 1
ATOM 691 C C . VAL A 1 90 ? -4.273 6.431 -6.107 1.00 79.00 90 VAL A C 1
ATOM 693 O O . VAL A 1 90 ? -5.492 6.257 -6.093 1.00 79.00 90 VAL A O 1
ATOM 696 N N . SER A 1 91 ? -3.532 6.317 -5.003 1.00 78.06 91 SER A N 1
ATOM 697 C CA . SER A 1 91 ? -4.076 5.899 -3.702 1.00 78.06 91 SER A CA 1
ATOM 698 C C . SER A 1 91 ? -4.755 7.036 -2.931 1.00 78.06 91 SER A C 1
ATOM 700 O O . SER A 1 91 ? -5.670 6.775 -2.154 1.00 78.06 91 SER A O 1
ATOM 702 N N . PHE A 1 92 ? -4.397 8.297 -3.186 1.00 82.62 92 PHE A N 1
ATOM 703 C CA . PHE A 1 92 ? -4.996 9.473 -2.543 1.00 82.62 92 PHE A CA 1
ATOM 704 C C . PHE A 1 92 ? -6.533 9.525 -2.597 1.00 82.62 92 PHE A C 1
ATOM 706 O O . PHE A 1 92 ? -7.147 9.740 -1.548 1.00 82.62 92 PHE A O 1
ATOM 713 N N . PRO A 1 93 ? -7.212 9.333 -3.747 1.00 79.75 93 PRO A N 1
ATOM 714 C CA . PRO A 1 93 ? -8.674 9.304 -3.761 1.00 79.75 93 PRO A CA 1
ATOM 715 C C . PRO A 1 93 ? -9.229 8.153 -2.913 1.00 79.75 93 PRO A C 1
ATOM 717 O O . PRO A 1 93 ? -10.247 8.319 -2.239 1.00 79.75 93 PRO A O 1
ATOM 720 N N . PHE A 1 94 ? -8.547 7.007 -2.878 1.00 76.69 94 PHE A N 1
ATOM 721 C CA . PHE A 1 94 ? -8.957 5.872 -2.060 1.00 76.69 94 PHE A CA 1
ATOM 722 C C . PHE A 1 94 ? -8.802 6.174 -0.557 1.00 76.69 94 PHE A C 1
ATOM 724 O O . PHE A 1 94 ? -9.724 5.917 0.221 1.00 76.69 94 PHE A O 1
ATOM 731 N N . ASP A 1 95 ? -7.722 6.840 -0.149 1.00 78.00 95 ASP A N 1
ATOM 732 C CA . ASP A 1 95 ? -7.538 7.338 1.220 1.00 78.00 95 ASP A CA 1
ATOM 733 C C . ASP A 1 95 ? -8.629 8.333 1.632 1.00 78.00 95 ASP A C 1
ATOM 735 O O . ASP A 1 95 ? -9.194 8.257 2.733 1.00 78.00 95 ASP A O 1
ATOM 739 N N . VAL A 1 96 ? -8.998 9.244 0.731 1.00 79.50 96 VAL A N 1
ATOM 740 C CA . VAL A 1 96 ? -10.085 10.199 0.972 1.00 79.50 96 VAL A CA 1
ATOM 741 C C . VAL A 1 96 ? -11.422 9.471 1.113 1.00 79.50 96 VAL A C 1
ATOM 743 O O . VAL A 1 96 ? -12.165 9.743 2.055 1.00 79.50 96 VAL A O 1
ATOM 746 N N . THR A 1 97 ? -11.741 8.505 0.248 1.00 75.25 97 THR A N 1
ATOM 747 C CA . THR A 1 97 ? -12.994 7.740 0.388 1.00 75.25 97 THR A CA 1
ATOM 748 C C . THR A 1 97 ? -13.031 6.946 1.690 1.00 75.25 97 THR A C 1
ATOM 750 O O . THR A 1 97 ? -14.036 7.000 2.399 1.00 75.25 97 THR A O 1
ATOM 753 N N . ARG A 1 98 ? -11.931 6.296 2.088 1.00 68.75 98 ARG A N 1
ATOM 754 C CA . ARG A 1 98 ? -11.837 5.580 3.367 1.00 68.75 98 ARG A CA 1
ATOM 755 C C . ARG A 1 98 ? -12.062 6.512 4.552 1.00 68.75 98 ARG A C 1
ATOM 757 O O . ARG A 1 98 ? -12.863 6.195 5.430 1.00 68.75 98 ARG A O 1
ATOM 764 N N . THR A 1 99 ? -11.389 7.661 4.590 1.00 74.94 99 THR A N 1
ATOM 765 C CA . THR A 1 99 ? -11.556 8.629 5.687 1.00 74.94 99 THR A CA 1
ATOM 766 C C . THR A 1 99 ? -12.966 9.215 5.720 1.00 74.94 99 THR A C 1
ATOM 768 O O . THR A 1 99 ? -13.505 9.438 6.806 1.00 74.94 99 THR A O 1
ATOM 771 N N . ARG A 1 100 ? -13.618 9.390 4.563 1.00 73.19 100 ARG A N 1
ATOM 772 C CA . ARG A 1 100 ? -15.041 9.752 4.478 1.00 73.19 100 ARG A CA 1
ATOM 773 C C . ARG A 1 100 ? -15.951 8.637 4.994 1.00 73.19 100 ARG A C 1
ATOM 775 O O . ARG A 1 100 ? -16.827 8.945 5.792 1.00 73.19 100 ARG A O 1
ATOM 782 N N . PHE A 1 101 ? -15.721 7.375 4.632 1.00 68.06 101 PHE A N 1
ATOM 783 C CA . PHE A 1 101 ? -16.493 6.230 5.134 1.00 68.06 101 PHE A CA 1
ATOM 784 C C . PHE A 1 101 ? -16.357 6.054 6.650 1.00 68.06 101 PHE A C 1
ATOM 786 O O . PHE A 1 101 ? -17.361 5.899 7.343 1.00 68.06 101 PHE A O 1
ATOM 793 N N . VAL A 1 102 ? -15.135 6.141 7.183 1.00 65.44 102 VAL A N 1
ATOM 794 C CA . VAL A 1 102 ? -14.882 6.072 8.632 1.00 65.44 102 VAL A CA 1
ATOM 795 C C . VAL A 1 102 ? -15.528 7.257 9.350 1.00 65.44 102 VAL A C 1
ATOM 797 O O . VAL A 1 102 ? -16.149 7.076 10.392 1.00 65.44 102 VAL A O 1
ATOM 800 N N . ALA A 1 103 ? -15.453 8.463 8.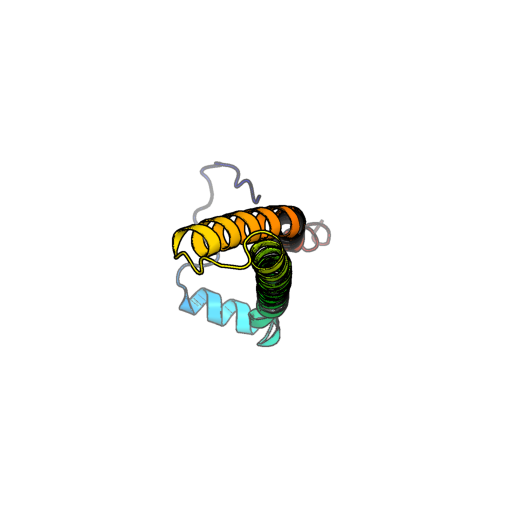778 1.00 64.56 103 ALA A N 1
ATOM 801 C CA . ALA A 1 103 ? -16.127 9.630 9.341 1.00 64.56 103 ALA A CA 1
ATOM 802 C C . ALA A 1 103 ? -17.659 9.517 9.273 1.00 64.56 103 ALA A C 1
ATOM 804 O O . ALA A 1 103 ? -18.337 10.025 10.162 1.00 64.56 103 ALA A O 1
ATOM 805 N N . GLN A 1 104 ? -18.205 8.874 8.236 1.00 61.56 104 GLN A N 1
ATOM 806 C CA . GLN A 1 104 ? -19.647 8.747 8.040 1.00 61.56 104 GLN A CA 1
ATOM 807 C C . GLN A 1 104 ? -20.296 7.615 8.840 1.00 61.56 104 GLN A C 1
ATOM 809 O O . GLN A 1 104 ? -21.487 7.701 9.147 1.00 61.56 104 GLN A O 1
ATOM 814 N N . GLY A 1 105 ? -19.521 6.603 9.242 1.00 54.56 105 GLY A N 1
ATOM 815 C CA . GLY A 1 105 ? -19.975 5.508 10.106 1.00 54.56 105 GLY A CA 1
ATOM 816 C C . GLY A 1 105 ? -20.605 5.964 11.430 1.00 54.56 105 GLY A C 1
ATOM 817 O O . GLY A 1 105 ? -21.359 5.203 12.029 1.00 54.56 105 GLY A O 1
ATOM 818 N N . ASN A 1 106 ? -20.385 7.222 11.833 1.00 53.47 106 ASN A N 1
ATOM 819 C CA . ASN A 1 106 ? -20.919 7.803 13.064 1.00 53.47 106 ASN A CA 1
ATOM 820 C C . ASN A 1 106 ? -22.209 8.633 12.881 1.00 53.47 106 ASN A C 1
ATOM 822 O O . ASN A 1 106 ? -22.770 9.073 13.880 1.00 53.47 106 ASN A O 1
ATOM 826 N N . TYR A 1 107 ? -22.719 8.848 11.657 1.00 46.62 107 TYR A N 1
ATOM 827 C CA . TYR A 1 107 ? -23.939 9.660 11.458 1.00 46.62 107 TYR A CA 1
ATOM 828 C C . TYR A 1 107 ? -25.241 8.849 11.448 1.00 46.62 107 TYR A C 1
ATOM 830 O O . TYR A 1 107 ? -26.296 9.389 11.777 1.00 46.62 107 TYR A O 1
ATOM 838 N N . ARG A 1 108 ? -25.210 7.551 11.109 1.00 46.44 108 ARG A N 1
ATOM 839 C CA . ARG A 1 108 ? -26.455 6.770 10.945 1.00 46.44 108 ARG A CA 1
ATOM 840 C C . ARG A 1 108 ? -27.105 6.333 12.263 1.00 46.44 108 ARG A C 1
ATOM 842 O O . ARG A 1 108 ? -28.278 5.984 12.265 1.00 46.44 108 ARG A O 1
ATOM 849 N N . SER A 1 109 ? -26.378 6.383 13.376 1.00 43.25 109 SER A N 1
ATOM 850 C CA . SER A 1 109 ? -26.895 6.077 14.719 1.00 43.25 109 SER A CA 1
ATOM 851 C C . SER A 1 109 ? -27.424 7.306 15.470 1.00 43.25 109 SER A C 1
ATOM 853 O O . SER A 1 109 ? -28.147 7.138 16.448 1.00 43.25 109 SER A O 1
ATOM 855 N N . ALA A 1 110 ? -27.122 8.526 15.011 1.00 46.75 110 ALA A N 1
ATOM 856 C CA . ALA A 1 110 ? -27.626 9.758 15.623 1.00 46.75 110 ALA A CA 1
ATOM 857 C C . ALA A 1 110 ? -29.019 10.166 15.104 1.00 46.75 110 ALA A C 1
ATOM 859 O O . ALA A 1 110 ? -29.774 10.795 15.834 1.00 46.75 110 ALA A O 1
ATOM 860 N N . ILE A 1 111 ? -29.380 9.784 13.872 1.00 47.53 111 ILE A N 1
ATOM 861 C CA . ILE A 1 111 ? -30.648 10.201 13.240 1.00 47.53 111 ILE A CA 1
ATOM 862 C C . ILE A 1 111 ? -31.840 9.315 13.651 1.00 47.53 111 ILE A C 1
ATOM 864 O O . ILE A 1 111 ? -32.967 9.784 13.655 1.00 47.53 111 ILE A O 1
ATOM 868 N N . TYR A 1 112 ? -31.616 8.068 14.083 1.00 40.19 112 TYR A N 1
ATOM 869 C CA . TYR A 1 112 ? -32.690 7.177 14.570 1.00 40.19 112 TYR A CA 1
ATOM 870 C C . TYR A 1 112 ? -33.004 7.335 16.070 1.00 40.19 112 TYR A C 1
ATOM 872 O O . TYR A 1 112 ? -33.684 6.493 16.654 1.00 40.19 112 TYR A O 1
ATOM 880 N N . LYS A 1 113 ? -32.478 8.386 16.712 1.00 37.94 113 LYS A N 1
ATOM 881 C CA . LYS A 1 113 ? -32.714 8.700 18.129 1.00 37.94 113 LYS A CA 1
ATOM 882 C C . LYS A 1 113 ? -33.288 10.109 18.348 1.00 37.94 113 LYS A C 1
ATOM 884 O O . LYS A 1 113 ? -33.078 10.686 19.414 1.00 37.94 113 LYS A O 1
ATOM 889 N N . MET A 1 114 ? -33.989 10.637 17.344 1.00 38.28 114 MET A N 1
ATOM 890 C CA . MET A 1 114 ? -34.954 11.731 17.491 1.00 38.28 114 MET A CA 1
ATOM 891 C C . MET A 1 114 ? -36.365 11.182 17.338 1.00 38.28 114 MET A C 1
ATOM 893 O O . MET A 1 114 ? -36.546 10.315 16.454 1.00 38.28 114 MET A O 1
#

InterPro domains:
  IPR018108 Mitochondrial carrier protein, transmembrane region [PF00153] (2-62)
  IPR018108 Mitochondrial carrier protein, transmembrane region [PF00153] (71-109)
  IPR018108 Mitochondrial carrier protein, transmembrane region [PS50920] (1-62)
  IPR023395 Mitochondrial carrier protein domain superfamily [G3DSA:1.50.40.10] (1-114)
  IPR023395 Mitochondrial carrier protein domain superfamily [SSF103506] (10-107)

Sequence (114 aa):
LQVEPLTRSSRISKYKTLLQASSTILKEEGIKGLWRGHNSGQLLSITFGVVQFSTFETLTAYSEKLFSSHRSLNSHFICGTAAGTLATIVSFPFDVTRTRFVAQGNYRSAIYKM

Secondary structure (DSSP, 8-state):
-------------S-SSHHHHHHHHHHHHHHHHHHTTHHHHHHHHHHHHHHHHHHHHHHHHHHHHH-TT---HHHHHHHHHHHHHHHHHHHHHHHHHHHHHHHHTTTTTTGGG-

pLDDT: mean 70.72, std 13.34, range [37.06, 88.44]

Organism: Rhodnius prolixus (NCBI:txid13249)